Protein AF-A0AAE1T189-F1 (afdb_monomer)

pLDDT: mean 73.72, std 19.99, range [36.0, 96.38]

InterPro domains:
  IPR029033 Histidine phosphatase superfamily [SSF53254] (11-80)
  IPR052765 Phosphoglycerate Mutase-Related [PTHR46192] (3-114)

Secondary structure (DSSP, 8-state):
-------TTS---EEEEEEHHHHHHHHHHHHT--HHHHHHPPPPPTT-EEEEEE-TTS-EESSSS--HHHHHHTT--HHHHHHHHHTTTS-GGGS-S--TT-HHHHHHHHH--SS-----SSHHHHHHHHHHHHHH-----EEEEEEE-

Solvent-accessible surface area (backbone atoms only — not comparable to full-atom values): 8847 Å² total; per-residue (Å²): 132,89,76,81,87,72,60,94,85,58,89,75,71,45,75,50,75,43,36,13,62,58,48,50,53,50,49,30,63,72,74,65,54,52,72,70,58,49,70,52,41,55,61,43,49,72,80,33,70,48,60,32,35,46,24,93,14,73,27,66,16,53,44,83,88,43,53,71,68,59,43,44,71,41,30,48,50,74,67,56,52,52,50,29,60,44,28,29,72,39,50,61,90,72,65,66,90,83,56,90,75,46,71,56,66,74,47,45,79,68,67,64,80,73,84,80,90,89,78,93,64,62,62,62,51,50,54,47,46,52,49,46,54,57,71,73,50,79,53,88,27,42,18,37,40,36,40,41,114

Mean predicted aligned error: 12.64 Å

Radius of gyration: 17.68 Å; Cα contacts (8 Å, |Δi|>4): 176; chains: 1; bounding box: 38×47×46 Å

Sequence (149 aa):
MNRHHHDPNDELNLVIVSHGLASRVYLMKWFKWTVEQFEYLNNLGNCEFQDMELGDGGEYSLAVHHTDEDMLEWGMSPEMIADQKWRPIAHMGALNDNCPWYLDAFFDHLADSNDKDGERSKDFDKEIHLVKILTGFISLSVGAIKVTH

Structure (mmCIF, N/CA/C/O backbone):
data_AF-A0AAE1T189-F1
#
_entry.id   AF-A0AAE1T189-F1
#
loop_
_atom_site.group_PDB
_atom_site.id
_atom_site.type_symbol
_atom_site.label_atom_id
_atom_site.label_alt_id
_atom_site.label_comp_id
_atom_site.label_asym_id
_atom_site.label_entity_id
_atom_site.label_seq_id
_atom_site.pdbx_PDB_ins_code
_atom_site.Cartn_x
_atom_site.Cartn_y
_atom_site.Cartn_z
_atom_site.occupancy
_atom_site.B_iso_or_equiv
_atom_site.auth_seq_id
_atom_site.auth_comp_id
_atom_site.auth_asym_id
_atom_site.auth_atom_id
_atom_site.pdbx_PDB_model_num
ATOM 1 N N . MET A 1 1 ? 22.972 17.993 -5.594 1.00 36.00 1 MET A N 1
ATOM 2 C CA . MET A 1 1 ? 21.848 17.048 -5.760 1.00 36.00 1 MET A CA 1
ATOM 3 C C . MET A 1 1 ? 21.705 16.773 -7.244 1.00 36.00 1 MET A C 1
ATOM 5 O O . MET A 1 1 ? 21.409 17.705 -7.980 1.00 36.00 1 MET A O 1
ATOM 9 N N . ASN A 1 2 ? 22.029 15.558 -7.692 1.00 42.28 2 ASN A N 1
ATOM 10 C CA . ASN A 1 2 ? 21.864 15.174 -9.093 1.00 42.28 2 ASN A CA 1
ATOM 11 C C . ASN A 1 2 ? 20.368 15.146 -9.402 1.00 42.28 2 ASN A C 1
ATOM 13 O O . ASN A 1 2 ? 19.635 14.326 -8.858 1.00 42.28 2 ASN A O 1
ATOM 17 N N . ARG A 1 3 ? 19.910 16.086 -10.226 1.00 56.38 3 ARG A N 1
ATOM 18 C CA . ARG A 1 3 ? 18.561 16.058 -10.778 1.00 56.38 3 ARG A CA 1
ATOM 19 C C . ARG A 1 3 ? 18.608 15.011 -11.885 1.00 56.38 3 ARG A C 1
ATOM 21 O O . ARG A 1 3 ? 19.300 15.222 -12.877 1.00 56.38 3 ARG A O 1
ATOM 28 N N . HIS A 1 4 ? 17.986 13.857 -11.672 1.00 59.38 4 HIS A N 1
ATOM 29 C CA . HIS A 1 4 ? 17.879 12.844 -12.715 1.00 59.38 4 HIS A CA 1
ATOM 30 C C . HIS A 1 4 ? 17.137 13.479 -13.898 1.00 59.38 4 HIS A C 1
ATOM 32 O O . HIS A 1 4 ? 15.973 13.853 -13.780 1.00 59.38 4 HIS A O 1
ATOM 38 N N . HIS A 1 5 ? 17.854 13.708 -14.999 1.00 55.62 5 HIS A N 1
ATOM 39 C CA . HIS A 1 5 ? 17.256 14.080 -16.274 1.00 55.62 5 HIS A CA 1
ATOM 40 C C . HIS A 1 5 ? 16.564 12.826 -16.797 1.00 55.62 5 HIS A C 1
ATOM 42 O O . HIS A 1 5 ? 17.228 11.930 -17.306 1.00 55.62 5 HIS A O 1
ATOM 48 N N . HIS A 1 6 ? 15.260 12.739 -16.569 1.00 59.50 6 HIS A N 1
ATOM 49 C CA . HIS A 1 6 ? 14.436 11.633 -17.024 1.00 59.50 6 HIS A CA 1
ATOM 50 C C . HIS A 1 6 ? 13.759 12.036 -18.334 1.00 59.50 6 HIS A C 1
ATOM 52 O O . HIS A 1 6 ? 13.166 13.117 -18.416 1.00 59.50 6 HIS A O 1
ATOM 58 N N . ASP A 1 7 ? 13.918 11.206 -19.362 1.00 64.19 7 ASP A N 1
ATOM 59 C CA . ASP A 1 7 ? 13.128 11.308 -20.584 1.00 64.19 7 ASP A CA 1
ATOM 60 C C . ASP A 1 7 ? 11.696 10.864 -20.238 1.00 64.19 7 ASP A C 1
ATOM 62 O O . ASP A 1 7 ? 11.542 9.813 -19.621 1.00 64.19 7 ASP A O 1
ATOM 66 N N . PRO A 1 8 ? 10.645 11.630 -20.575 1.00 62.75 8 PRO A N 1
ATOM 67 C CA . PRO A 1 8 ? 9.257 11.242 -20.306 1.00 62.75 8 PRO A CA 1
ATOM 68 C C . PRO A 1 8 ? 8.824 9.920 -20.963 1.00 62.75 8 PRO A C 1
ATOM 70 O O . PRO A 1 8 ? 7.707 9.474 -20.714 1.00 62.75 8 PRO A O 1
ATOM 73 N N . ASN A 1 9 ? 9.663 9.324 -21.814 1.00 64.25 9 ASN A N 1
ATOM 74 C CA . ASN A 1 9 ? 9.423 8.031 -22.443 1.00 64.25 9 ASN A CA 1
ATOM 75 C C . ASN A 1 9 ? 10.137 6.850 -21.751 1.00 64.25 9 ASN A C 1
ATOM 77 O O . ASN A 1 9 ? 9.969 5.715 -22.192 1.00 64.25 9 ASN A O 1
ATOM 81 N N . ASP A 1 10 ? 10.949 7.096 -20.717 1.00 69.00 10 ASP A N 1
ATOM 82 C CA . ASP A 1 10 ? 11.550 6.023 -19.919 1.00 69.00 10 ASP A CA 1
ATOM 83 C C . ASP A 1 10 ? 10.539 5.514 -18.880 1.00 69.00 10 ASP A C 1
ATOM 85 O O . ASP A 1 10 ? 9.923 6.282 -18.145 1.00 69.00 10 ASP A O 1
ATOM 89 N N . GLU A 1 11 ? 10.404 4.198 -18.775 1.00 71.69 11 GLU A N 1
ATOM 90 C CA . GLU A 1 11 ? 9.605 3.550 -17.737 1.00 71.69 11 GLU A CA 1
ATOM 91 C C . GLU A 1 11 ? 10.296 3.720 -16.367 1.00 71.69 11 GLU A C 1
ATOM 93 O O . GLU A 1 11 ? 11.397 3.206 -16.140 1.00 71.69 11 GLU A O 1
ATOM 98 N N . LEU A 1 12 ? 9.686 4.483 -15.451 1.00 80.06 12 LEU A N 1
ATOM 99 C CA . LEU A 1 12 ? 10.273 4.793 -14.144 1.00 80.06 12 LEU A CA 1
ATOM 100 C C . LEU A 1 12 ? 9.727 3.888 -13.042 1.00 80.06 12 LEU A C 1
ATOM 102 O O . LEU A 1 12 ? 8.703 4.172 -12.437 1.00 80.06 12 LEU A O 1
ATOM 106 N N . ASN A 1 13 ? 10.483 2.859 -12.686 1.00 86.00 13 ASN A N 1
ATOM 107 C CA . ASN A 1 13 ? 10.160 2.019 -11.537 1.00 86.00 13 ASN A CA 1
ATOM 108 C C . ASN A 1 13 ? 10.796 2.581 -10.248 1.00 86.00 13 ASN A C 1
ATOM 110 O O . ASN A 1 13 ? 12.002 2.852 -10.208 1.00 86.00 13 ASN A O 1
ATOM 114 N N . LEU A 1 14 ? 10.004 2.744 -9.181 1.00 89.94 14 LEU A N 1
ATOM 115 C CA . LEU A 1 14 ? 10.456 3.267 -7.882 1.00 89.94 14 LEU A CA 1
ATOM 116 C C . LEU A 1 14 ? 10.475 2.156 -6.826 1.00 89.94 14 LEU A C 1
ATOM 118 O O . LEU A 1 14 ? 9.532 1.385 -6.703 1.00 89.94 14 LEU A O 1
ATOM 122 N N . VAL A 1 15 ? 11.530 2.113 -6.009 1.00 92.50 15 VAL A N 1
ATOM 123 C CA . VAL A 1 15 ? 11.607 1.235 -4.832 1.00 92.50 15 VAL A CA 1
ATOM 124 C C . VAL A 1 15 ? 11.774 2.086 -3.579 1.00 92.50 15 VAL A C 1
ATOM 126 O O . VAL A 1 15 ? 12.748 2.829 -3.444 1.00 92.50 15 VAL A O 1
ATOM 129 N N . ILE A 1 16 ? 10.832 1.962 -2.649 1.00 90.69 16 ILE A N 1
ATOM 130 C CA . ILE A 1 16 ? 10.836 2.643 -1.355 1.00 90.69 16 ILE A CA 1
ATOM 131 C C . ILE A 1 16 ? 11.254 1.630 -0.294 1.00 90.69 16 ILE A C 1
ATOM 133 O O . ILE A 1 16 ? 10.465 0.772 0.081 1.00 90.69 16 ILE A O 1
ATOM 137 N N . VAL A 1 17 ? 12.488 1.727 0.203 1.00 92.44 17 VAL A N 1
ATOM 138 C CA . VAL A 1 17 ? 12.979 0.880 1.303 1.00 92.44 17 VAL A CA 1
ATOM 139 C C . VAL A 1 17 ? 12.764 1.605 2.625 1.00 92.44 17 VAL A C 1
ATOM 141 O O . VAL A 1 17 ? 13.247 2.725 2.806 1.00 92.44 17 VAL A O 1
ATOM 144 N N . SER A 1 18 ? 12.032 0.986 3.550 1.00 89.38 18 SER A N 1
ATOM 145 C CA . SER A 1 18 ? 11.691 1.610 4.830 1.00 89.38 18 SER A CA 1
ATOM 146 C C . SER A 1 18 ? 11.409 0.583 5.930 1.00 89.38 18 SER A C 1
ATOM 148 O O . SER A 1 18 ? 11.565 -0.624 5.755 1.00 89.38 18 SER A O 1
ATOM 150 N N . HIS A 1 19 ? 10.991 1.076 7.092 1.00 89.31 19 HIS A N 1
ATOM 151 C CA . HIS A 1 19 ? 10.536 0.251 8.205 1.00 89.31 19 HIS A CA 1
ATOM 152 C C . HIS A 1 19 ? 9.103 -0.245 7.973 1.00 89.31 19 HIS A C 1
ATOM 154 O O . HIS A 1 19 ? 8.306 0.438 7.322 1.00 89.31 19 HIS A O 1
ATOM 160 N N . GLY A 1 20 ? 8.742 -1.392 8.556 1.00 86.75 20 GLY A N 1
ATOM 161 C CA . GLY A 1 20 ? 7.405 -1.981 8.387 1.00 86.75 20 GLY A CA 1
ATOM 162 C C . GLY A 1 20 ? 6.262 -1.023 8.747 1.00 86.75 20 GLY A C 1
ATOM 163 O O . GLY A 1 20 ? 5.301 -0.890 7.993 1.00 86.75 20 GLY A O 1
ATOM 164 N N . LEU A 1 21 ? 6.405 -0.273 9.845 1.00 87.94 21 LEU A N 1
ATOM 165 C CA . LEU A 1 21 ? 5.390 0.693 10.273 1.00 87.94 21 LEU A CA 1
ATOM 166 C C . LEU A 1 21 ? 5.277 1.890 9.317 1.00 87.94 21 LEU A C 1
ATOM 168 O O . LEU A 1 21 ? 4.175 2.289 8.955 1.00 87.94 21 LEU A O 1
ATOM 172 N N . ALA A 1 22 ? 6.411 2.432 8.866 1.00 88.12 22 ALA A N 1
ATOM 173 C CA . ALA A 1 22 ? 6.434 3.537 7.909 1.00 88.12 22 ALA A CA 1
ATOM 174 C C . ALA A 1 22 ? 5.827 3.126 6.557 1.00 88.12 22 ALA A C 1
ATOM 176 O O . ALA A 1 22 ? 5.081 3.895 5.957 1.00 88.12 22 ALA A O 1
ATOM 177 N N . SER A 1 23 ? 6.085 1.891 6.124 1.00 91.12 23 SER A N 1
ATOM 178 C CA . SER A 1 23 ? 5.525 1.320 4.895 1.00 91.12 23 SER A CA 1
ATOM 179 C C . SER A 1 23 ? 4.002 1.188 4.983 1.00 91.12 23 SER A C 1
ATOM 181 O O . SER A 1 23 ? 3.292 1.620 4.080 1.00 91.12 23 SER A O 1
ATOM 183 N N . ARG A 1 24 ? 3.467 0.705 6.113 1.00 91.00 24 ARG A N 1
ATOM 184 C CA . ARG A 1 24 ? 2.011 0.663 6.340 1.00 91.00 24 ARG A CA 1
ATOM 185 C C . ARG A 1 24 ? 1.372 2.048 6.345 1.00 91.00 24 ARG A C 1
ATOM 187 O O . ARG A 1 24 ? 0.297 2.215 5.780 1.00 91.00 24 ARG A O 1
ATOM 194 N N . VAL A 1 25 ? 2.015 3.042 6.965 1.00 88.62 25 VAL A N 1
ATOM 195 C CA . VAL A 1 25 ? 1.513 4.430 6.970 1.00 88.62 25 VAL A CA 1
ATOM 196 C C . VAL A 1 25 ? 1.500 5.001 5.553 1.00 88.62 25 VAL A C 1
ATOM 198 O O . VAL A 1 25 ? 0.540 5.668 5.170 1.00 88.62 25 VAL A O 1
ATOM 201 N N . TYR A 1 26 ? 2.527 4.703 4.754 1.00 91.88 26 TYR A N 1
ATOM 202 C CA . TYR A 1 26 ? 2.559 5.079 3.344 1.00 91.88 26 TYR A CA 1
ATOM 203 C C . TYR A 1 26 ? 1.386 4.463 2.567 1.00 91.88 26 TYR A C 1
ATOM 205 O O . TYR A 1 26 ? 0.660 5.194 1.896 1.00 91.88 26 TYR A O 1
ATOM 213 N N . LEU A 1 27 ? 1.140 3.158 2.714 1.00 92.44 27 LEU A N 1
ATOM 214 C CA . LEU A 1 27 ? 0.041 2.461 2.029 1.00 92.44 27 LEU A CA 1
ATOM 215 C C . LEU A 1 27 ? -1.333 2.960 2.481 1.00 92.44 27 LEU A C 1
ATOM 217 O O . LEU A 1 27 ? -2.191 3.233 1.645 1.00 92.44 27 LEU A O 1
ATOM 221 N N . MET A 1 28 ? -1.519 3.166 3.789 1.00 89.94 28 MET A N 1
ATOM 222 C CA . MET A 1 28 ? -2.729 3.780 4.339 1.00 89.94 28 MET A CA 1
ATOM 223 C C . MET A 1 28 ? -2.985 5.138 3.691 1.00 89.94 28 MET A C 1
ATOM 225 O O . MET A 1 28 ? -4.109 5.428 3.282 1.00 89.94 28 MET A O 1
ATOM 229 N N . LYS A 1 29 ? -1.941 5.965 3.567 1.00 85.06 29 LYS A N 1
ATOM 230 C CA . LYS A 1 29 ? -2.059 7.289 2.960 1.00 85.06 29 LYS A CA 1
ATOM 231 C C . LYS A 1 29 ? -2.373 7.215 1.469 1.00 85.06 29 LYS A C 1
ATOM 233 O O . LYS A 1 29 ? -3.191 8.000 0.995 1.00 85.06 29 LYS A O 1
ATOM 238 N N . TRP A 1 30 ? -1.736 6.294 0.755 1.00 89.62 30 TRP A N 1
ATOM 239 C CA . TRP A 1 30 ? -1.908 6.122 -0.682 1.00 89.62 30 TRP A CA 1
ATOM 240 C C . TRP A 1 30 ? -3.316 5.638 -1.033 1.00 89.62 30 TRP A C 1
ATOM 242 O O . TRP A 1 30 ? -4.025 6.265 -1.820 1.00 89.62 30 TRP A O 1
ATOM 252 N N . PHE A 1 31 ? -3.757 4.554 -0.396 1.00 90.00 31 PHE A N 1
ATOM 253 C CA . PHE A 1 31 ? -5.052 3.934 -0.672 1.00 90.00 31 PHE A CA 1
ATOM 254 C C . PHE A 1 31 ? -6.210 4.542 0.120 1.00 90.00 31 PHE A C 1
ATOM 256 O O . PHE A 1 31 ? -7.360 4.169 -0.105 1.00 90.00 31 PHE A O 1
ATOM 263 N N . LYS A 1 32 ? -5.927 5.531 0.978 1.00 86.12 32 LYS A N 1
ATOM 264 C CA . LYS A 1 32 ? -6.908 6.238 1.815 1.00 86.12 32 LYS A CA 1
ATOM 265 C C . LYS A 1 32 ? -7.663 5.291 2.759 1.00 86.12 32 LYS A C 1
ATOM 267 O O . LYS A 1 32 ? -8.869 5.427 2.947 1.00 86.12 32 LYS A O 1
ATOM 272 N N . TRP A 1 33 ? -6.949 4.332 3.344 1.00 86.25 33 TRP A N 1
ATOM 273 C CA . TRP A 1 33 ? -7.517 3.376 4.296 1.00 86.25 33 TRP A CA 1
ATOM 274 C C . TRP A 1 33 ? -7.828 4.023 5.651 1.00 86.25 33 TRP A C 1
ATOM 276 O O . TRP A 1 33 ? -7.183 4.994 6.057 1.00 86.25 33 TRP A O 1
ATOM 286 N N . THR A 1 34 ? -8.824 3.482 6.356 1.00 84.88 34 THR A N 1
ATOM 287 C CA . THR A 1 34 ? -9.219 3.975 7.685 1.00 84.88 34 THR A CA 1
ATOM 288 C C . THR A 1 34 ? -8.212 3.572 8.765 1.00 84.88 34 THR A C 1
ATOM 290 O O . THR A 1 34 ? -7.345 2.725 8.544 1.00 84.88 34 THR A O 1
ATOM 293 N N . VAL A 1 35 ? -8.319 4.174 9.955 1.00 84.56 35 VAL A N 1
ATOM 294 C CA . VAL A 1 35 ? -7.462 3.811 11.099 1.00 84.56 35 VAL A CA 1
ATOM 295 C C . VAL A 1 35 ? -7.704 2.359 11.505 1.00 84.56 35 VAL A C 1
ATOM 297 O O . VAL A 1 35 ? -6.753 1.627 11.739 1.00 84.56 35 VAL A O 1
ATOM 300 N N . GLU A 1 36 ? -8.960 1.918 11.508 1.00 85.38 36 GLU A N 1
ATOM 301 C CA . GLU A 1 36 ? -9.337 0.547 11.846 1.00 85.38 36 GLU A CA 1
ATOM 302 C C . GLU A 1 36 ? -8.749 -0.434 10.830 1.00 85.38 36 GLU A C 1
ATOM 304 O O . GLU A 1 36 ? -8.115 -1.409 11.214 1.00 85.38 36 GLU A O 1
ATOM 309 N N . GLN A 1 37 ? -8.889 -0.146 9.530 1.00 86.81 37 GLN A N 1
ATOM 310 C CA . GLN A 1 37 ? -8.257 -0.933 8.466 1.00 86.81 37 GLN A CA 1
ATOM 311 C C . GLN A 1 37 ? -6.733 -0.981 8.638 1.00 86.81 37 GLN A C 1
ATOM 313 O O . GLN A 1 37 ? -6.129 -2.044 8.512 1.00 86.81 37 GLN A O 1
ATOM 318 N N . PHE A 1 38 ? -6.113 0.153 8.977 1.00 87.19 38 PHE A N 1
ATOM 319 C CA . PHE A 1 38 ? -4.682 0.226 9.236 1.00 87.19 38 PHE A CA 1
ATOM 320 C C . PHE A 1 38 ? -4.263 -0.640 10.421 1.00 87.19 38 PHE A C 1
ATOM 322 O O . PHE A 1 38 ? -3.265 -1.339 10.295 1.00 87.19 38 PHE A O 1
ATOM 329 N N . GLU A 1 39 ? -4.979 -0.622 11.544 1.00 87.00 39 GLU A N 1
ATOM 330 C CA . GLU A 1 39 ? -4.617 -1.367 12.758 1.00 87.00 39 GLU A CA 1
ATOM 331 C C . GLU A 1 39 ? -4.513 -2.879 12.523 1.00 87.00 39 GLU A C 1
ATOM 333 O O . GLU A 1 39 ? -3.627 -3.514 13.100 1.00 87.00 39 GLU A O 1
ATOM 338 N N . TYR A 1 40 ? -5.347 -3.432 11.635 1.00 89.62 40 TYR A N 1
ATOM 339 C CA . TYR A 1 40 ? -5.332 -4.854 11.275 1.00 89.62 40 TYR A CA 1
ATOM 340 C C . TYR A 1 40 ? -4.235 -5.250 10.280 1.00 89.62 40 TYR A C 1
ATOM 342 O O . TYR A 1 40 ? -3.943 -6.439 10.165 1.00 89.62 40 TYR A O 1
ATOM 350 N N . LEU A 1 41 ? -3.604 -4.292 9.590 1.00 90.25 41 LEU A N 1
ATOM 351 C CA . LEU A 1 41 ? -2.515 -4.599 8.663 1.00 90.25 41 LEU 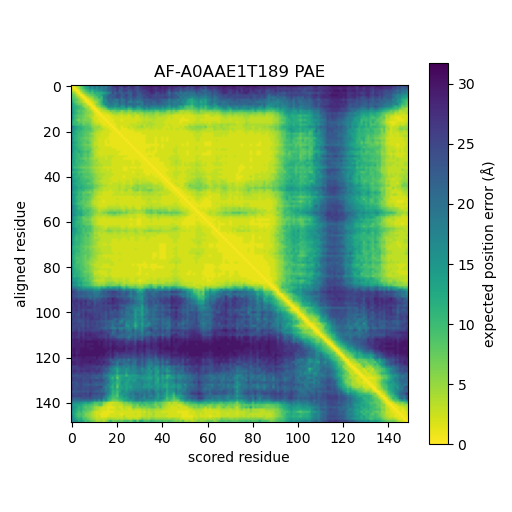A CA 1
ATOM 352 C C . LEU A 1 41 ? -1.305 -5.182 9.393 1.00 90.25 41 LEU A C 1
ATOM 354 O O . LEU A 1 41 ? -0.862 -4.679 10.428 1.00 90.25 41 LEU A O 1
ATOM 358 N N . ASN A 1 42 ? -0.697 -6.194 8.793 1.00 90.56 42 ASN A N 1
ATOM 359 C CA . ASN A 1 42 ? 0.558 -6.753 9.261 1.00 90.56 42 ASN A CA 1
ATOM 360 C C . ASN A 1 42 ? 1.737 -5.892 8.795 1.00 90.56 42 ASN A C 1
ATOM 362 O O . ASN A 1 42 ? 1.709 -5.252 7.742 1.00 90.56 42 ASN A O 1
ATOM 366 N N . ASN A 1 43 ? 2.798 -5.842 9.603 1.00 87.38 43 ASN A N 1
ATOM 367 C CA . ASN A 1 43 ? 4.055 -5.257 9.142 1.00 87.38 43 ASN A CA 1
ATOM 368 C C . ASN A 1 43 ? 4.648 -6.156 8.059 1.00 87.38 43 ASN A C 1
ATOM 370 O O . ASN A 1 43 ? 4.655 -7.372 8.225 1.00 87.38 43 ASN A O 1
ATOM 374 N N . LEU A 1 44 ? 5.239 -5.543 7.033 1.00 85.44 44 LEU A N 1
ATOM 375 C CA . LEU A 1 44 ? 6.129 -6.259 6.124 1.00 85.44 44 LEU A CA 1
ATOM 376 C C . LEU A 1 44 ? 7.227 -6.959 6.931 1.00 85.44 44 LEU A C 1
ATOM 378 O O . LEU A 1 44 ? 7.841 -6.343 7.823 1.00 85.44 44 LEU A O 1
ATOM 382 N N . GLY A 1 45 ? 7.461 -8.229 6.620 1.00 84.62 45 GLY A N 1
ATOM 383 C CA . GLY A 1 45 ? 8.587 -8.999 7.117 1.00 84.62 45 GLY A CA 1
ATOM 384 C C . GLY A 1 45 ? 9.923 -8.445 6.621 1.00 84.62 45 GLY A C 1
ATOM 385 O O . G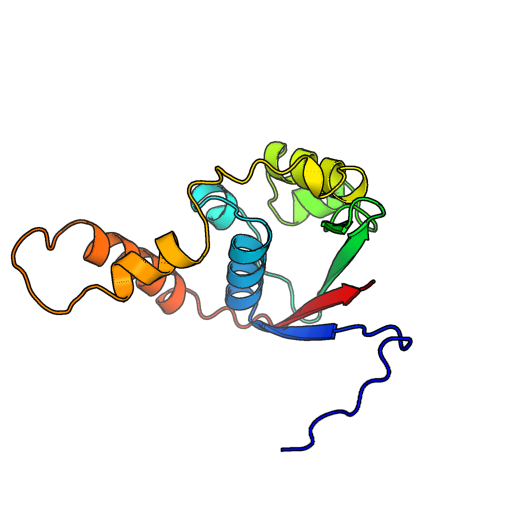LY A 1 45 ? 10.004 -7.557 5.770 1.00 84.62 45 GLY A O 1
ATOM 386 N N . ASN A 1 46 ? 11.013 -8.956 7.192 1.00 85.12 46 ASN A N 1
ATOM 387 C CA . ASN A 1 46 ? 12.348 -8.564 6.751 1.00 85.12 46 ASN A CA 1
ATOM 388 C C . ASN A 1 46 ? 12.589 -9.003 5.311 1.00 85.12 46 ASN A C 1
ATOM 390 O O . ASN A 1 46 ? 12.439 -10.181 4.997 1.00 85.12 46 ASN A O 1
ATOM 394 N N . CYS A 1 47 ? 13.035 -8.060 4.484 1.00 84.19 47 CYS A N 1
ATOM 395 C CA . CYS A 1 47 ? 13.278 -8.257 3.056 1.00 84.19 47 CYS A CA 1
ATOM 396 C C . CYS A 1 47 ? 12.022 -8.614 2.240 1.00 84.19 47 CYS A C 1
ATOM 398 O O . CYS A 1 47 ? 12.158 -9.010 1.084 1.00 84.19 47 CYS A O 1
ATOM 400 N N . GLU A 1 48 ? 10.824 -8.454 2.806 1.00 89.62 48 GLU A N 1
ATOM 401 C CA . GLU A 1 48 ? 9.575 -8.561 2.054 1.00 89.62 48 GLU A CA 1
ATOM 402 C C . GLU A 1 48 ? 9.275 -7.263 1.312 1.00 89.62 48 GLU A C 1
ATOM 404 O O . GLU A 1 48 ? 9.721 -6.175 1.702 1.00 89.62 48 GLU A O 1
ATOM 409 N N . PHE A 1 49 ? 8.500 -7.384 0.238 1.00 91.38 49 PHE A N 1
ATOM 410 C CA . PHE A 1 49 ? 8.036 -6.240 -0.520 1.00 91.38 49 PHE A CA 1
ATOM 411 C C . PHE A 1 49 ? 6.602 -6.415 -1.006 1.00 91.38 49 PHE A C 1
ATOM 413 O O . PHE A 1 49 ? 6.115 -7.534 -1.134 1.00 91.38 49 PHE A O 1
ATOM 420 N N . GLN A 1 50 ? 5.946 -5.288 -1.265 1.00 93.25 50 GLN A N 1
ATOM 421 C CA . GLN A 1 50 ? 4.636 -5.226 -1.907 1.00 93.25 50 GLN A CA 1
ATOM 422 C C . GLN A 1 50 ? 4.749 -4.444 -3.214 1.00 93.25 50 GLN A C 1
ATOM 424 O O . GLN A 1 50 ? 5.298 -3.336 -3.229 1.00 93.25 50 GLN A O 1
ATOM 429 N N . ASP A 1 51 ? 4.228 -5.035 -4.288 1.00 93.94 51 ASP A N 1
ATOM 430 C CA . ASP A 1 51 ? 4.172 -4.422 -5.616 1.00 93.94 51 ASP A CA 1
ATOM 431 C C . ASP A 1 51 ? 2.873 -3.623 -5.783 1.00 93.94 51 ASP A C 1
ATOM 433 O O . ASP A 1 51 ? 1.770 -4.153 -5.639 1.00 93.94 51 ASP A O 1
ATOM 437 N N . MET A 1 52 ? 3.023 -2.338 -6.089 1.00 94.81 52 MET A N 1
ATOM 438 C CA . MET A 1 52 ? 1.962 -1.435 -6.512 1.00 94.81 52 MET A CA 1
ATOM 439 C C . MET A 1 52 ? 2.104 -1.193 -8.006 1.00 94.81 52 MET A C 1
ATOM 441 O O . MET A 1 52 ? 3.081 -0.580 -8.434 1.00 94.81 52 MET A O 1
ATOM 445 N N . GLU A 1 53 ? 1.110 -1.604 -8.779 1.00 93.19 53 GLU A N 1
ATOM 446 C CA . GLU A 1 53 ? 1.146 -1.505 -10.236 1.00 93.19 53 GLU A CA 1
ATOM 447 C C . GLU A 1 53 ? 0.035 -0.604 -10.752 1.00 93.19 53 GLU A C 1
ATOM 449 O O . GLU A 1 53 ? -1.094 -0.636 -10.247 1.00 93.19 53 GLU A O 1
ATOM 454 N N . LEU A 1 54 ? 0.372 0.216 -11.742 1.00 90.12 54 LEU A N 1
ATOM 455 C CA . LEU A 1 54 ? -0.568 1.072 -12.440 1.00 90.12 54 LEU A CA 1
ATOM 456 C C . LEU A 1 54 ? -1.473 0.224 -13.343 1.00 90.12 54 LEU A C 1
ATOM 458 O O . LEU A 1 54 ? -1.016 -0.381 -14.304 1.00 90.12 54 LEU A O 1
ATOM 462 N N . GLY A 1 55 ? -2.773 0.184 -13.056 1.00 87.44 55 GLY A N 1
ATOM 463 C CA . GLY A 1 55 ? -3.719 -0.472 -13.958 1.00 87.44 55 GLY A CA 1
ATOM 464 C C . GLY A 1 55 ? -4.124 0.406 -15.144 1.00 87.44 55 GLY A C 1
ATOM 465 O O . GLY A 1 55 ? -3.930 1.623 -15.135 1.00 87.44 55 GLY A O 1
ATOM 466 N N . ASP A 1 56 ? -4.796 -0.200 -16.125 1.00 85.94 56 ASP A N 1
ATOM 467 C CA . ASP A 1 56 ? -5.326 0.466 -17.331 1.00 85.94 56 ASP A CA 1
ATOM 468 C C . ASP A 1 56 ? -6.233 1.674 -17.019 1.00 85.94 56 ASP A C 1
ATOM 470 O O . ASP A 1 56 ? -6.381 2.602 -17.820 1.00 85.94 56 ASP A O 1
ATOM 474 N N . GLY A 1 57 ? -6.861 1.663 -15.842 1.00 79.25 57 GLY A N 1
ATOM 475 C CA . GLY A 1 57 ? -7.689 2.739 -15.311 1.00 79.25 57 GLY A CA 1
ATOM 476 C C . GLY A 1 57 ? -6.929 4.005 -14.890 1.00 79.25 57 GLY A C 1
ATOM 477 O O . GLY A 1 57 ? -7.550 5.056 -14.703 1.00 79.25 57 GLY A O 1
ATOM 478 N N . GLY A 1 58 ? -5.600 3.928 -14.785 1.00 84.75 58 GLY A N 1
ATOM 479 C CA . GLY A 1 58 ? -4.724 5.000 -14.309 1.00 84.75 58 GLY A CA 1
ATOM 480 C C . GLY A 1 58 ? -4.551 5.038 -12.788 1.00 84.75 58 GLY A C 1
ATOM 481 O O . GLY A 1 58 ? -3.928 5.959 -12.273 1.00 84.75 58 GLY A O 1
ATOM 482 N N . GLU A 1 59 ? -5.073 4.051 -12.062 1.00 87.44 59 GLU A N 1
ATOM 483 C CA . GLU A 1 59 ? -4.932 3.932 -10.610 1.00 87.44 59 GLU A CA 1
ATOM 484 C C . GLU A 1 59 ? -3.981 2.790 -10.248 1.00 87.44 59 GLU A C 1
ATOM 486 O O . GLU A 1 59 ? -4.020 1.712 -10.845 1.00 87.44 59 GLU A O 1
ATOM 491 N N . TYR A 1 60 ? -3.148 3.019 -9.232 1.00 92.38 60 TYR A N 1
ATOM 492 C CA . TYR A 1 60 ? -2.275 1.980 -8.694 1.00 92.38 60 TYR A CA 1
ATOM 493 C C . TYR A 1 60 ? -3.063 0.984 -7.849 1.00 92.38 60 TYR A C 1
ATOM 495 O O . TYR A 1 60 ? -3.996 1.364 -7.135 1.00 92.38 60 TYR A O 1
ATOM 503 N N . SER A 1 61 ? -2.647 -0.277 -7.874 1.00 94.06 61 SER A N 1
ATOM 504 C CA . SER A 1 61 ? -3.267 -1.350 -7.106 1.00 94.06 61 SER A CA 1
ATOM 505 C C . SER A 1 61 ? -2.253 -2.388 -6.641 1.00 94.06 61 SER A C 1
ATOM 507 O O . SER A 1 61 ? -1.277 -2.676 -7.330 1.00 94.06 61 SER A O 1
ATOM 509 N N . LEU A 1 62 ? -2.529 -2.985 -5.482 1.00 95.06 62 LEU A N 1
ATOM 510 C CA . LEU A 1 62 ? -1.844 -4.179 -4.990 1.00 95.06 62 LEU A CA 1
ATOM 511 C C . LEU A 1 62 ? -2.400 -5.474 -5.604 1.00 95.06 62 LEU A C 1
ATOM 513 O O . LEU A 1 62 ? -1.753 -6.505 -5.518 1.00 95.06 62 LEU A O 1
ATOM 517 N N . ALA A 1 63 ? -3.582 -5.476 -6.219 1.00 93.44 63 ALA A N 1
ATOM 518 C CA . ALA A 1 63 ? -4.237 -6.710 -6.667 1.00 93.44 63 ALA A CA 1
ATOM 519 C C . ALA A 1 63 ? -3.773 -7.211 -8.049 1.00 93.44 63 ALA A C 1
ATOM 521 O O . ALA A 1 63 ? -4.242 -8.254 -8.497 1.00 93.44 63 ALA A O 1
ATOM 522 N N . VAL A 1 64 ? -2.892 -6.487 -8.753 1.00 90.06 64 VAL A N 1
ATOM 523 C CA . VAL A 1 64 ? -2.491 -6.865 -10.125 1.00 90.06 64 VAL A CA 1
ATOM 524 C C . VAL A 1 64 ? -1.609 -8.118 -10.142 1.00 90.06 64 VAL A C 1
ATOM 526 O O . VAL A 1 64 ? -1.741 -8.968 -11.023 1.00 90.06 64 VAL A O 1
ATOM 529 N N . HIS A 1 65 ? -0.746 -8.270 -9.138 1.00 90.12 65 HIS A N 1
ATOM 530 C CA . HIS A 1 65 ? 0.193 -9.389 -9.017 1.00 90.12 65 HIS A CA 1
ATOM 531 C C . HIS A 1 65 ? -0.025 -10.260 -7.771 1.00 90.12 65 HIS A C 1
ATOM 533 O O . HIS A 1 65 ? 0.738 -11.199 -7.552 1.00 90.12 65 HIS A O 1
ATOM 539 N N . HIS A 1 66 ? -1.062 -9.989 -6.974 1.00 92.75 66 HIS A N 1
ATOM 540 C CA . HIS A 1 66 ? -1.298 -10.680 -5.705 1.00 92.75 66 HIS A CA 1
ATOM 541 C C . HIS A 1 66 ? -2.701 -11.275 -5.632 1.00 92.75 66 HIS A C 1
ATOM 543 O O . HIS A 1 66 ? -3.667 -10.712 -6.153 1.00 92.75 66 HIS A O 1
ATOM 549 N N . THR A 1 67 ? -2.802 -12.429 -4.978 1.00 94.62 67 THR A N 1
ATOM 550 C CA . THR A 1 67 ? -4.072 -13.126 -4.758 1.00 94.62 67 THR A CA 1
ATOM 551 C C . THR A 1 67 ? -4.827 -12.551 -3.556 1.00 94.62 67 THR A C 1
ATOM 553 O O . THR A 1 67 ? -4.287 -11.778 -2.760 1.00 94.62 67 THR A O 1
ATOM 556 N N . ASP A 1 68 ? -6.098 -12.926 -3.403 1.00 95.00 68 ASP A N 1
ATOM 557 C CA . ASP A 1 68 ? -6.896 -12.538 -2.232 1.00 95.00 68 ASP A CA 1
ATOM 558 C C . ASP A 1 68 ? -6.302 -13.131 -0.967 1.00 95.00 68 ASP A C 1
ATOM 560 O O . ASP A 1 68 ? -6.290 -12.477 0.071 1.00 95.00 68 ASP A O 1
ATOM 564 N N . GLU A 1 69 ? -5.800 -14.359 -1.066 1.00 96.38 69 GLU A N 1
ATOM 565 C CA . GLU A 1 69 ? -5.146 -15.067 0.020 1.00 96.38 69 GLU A CA 1
ATOM 566 C C . GLU A 1 69 ? -3.904 -14.311 0.511 1.00 96.38 69 GLU A C 1
ATOM 568 O O . GLU A 1 69 ? -3.775 -14.111 1.719 1.00 96.38 69 GLU A O 1
ATOM 573 N N . ASP A 1 70 ? -3.062 -13.810 -0.401 1.00 94.25 70 ASP A N 1
ATOM 574 C CA . ASP A 1 70 ? -1.882 -13.004 -0.047 1.00 94.25 70 ASP A CA 1
ATOM 575 C C . ASP A 1 70 ? -2.297 -11.713 0.681 1.00 94.25 70 ASP A C 1
ATOM 577 O O . ASP A 1 70 ? -1.772 -11.371 1.742 1.00 94.25 70 ASP A O 1
ATOM 581 N N . MET A 1 71 ? -3.298 -11.006 0.147 1.00 95.31 71 MET A N 1
ATOM 582 C CA . MET A 1 71 ? -3.793 -9.762 0.744 1.00 95.31 71 MET A CA 1
ATOM 583 C C . MET A 1 71 ? -4.450 -9.988 2.115 1.00 95.31 71 MET A C 1
ATOM 585 O O . MET A 1 71 ? -4.281 -9.176 3.030 1.00 95.31 71 MET A O 1
ATOM 589 N N . LEU A 1 72 ? -5.169 -11.100 2.289 1.00 95.88 72 LEU A N 1
ATOM 590 C CA . LEU A 1 72 ? -5.716 -11.514 3.583 1.00 95.88 72 LEU A CA 1
ATOM 591 C C . LEU A 1 72 ? -4.599 -11.821 4.586 1.00 95.88 72 LEU A C 1
ATOM 593 O O . LEU A 1 72 ? -4.710 -11.435 5.752 1.00 95.88 72 LEU A O 1
ATOM 597 N N . GLU A 1 73 ? -3.516 -12.472 4.152 1.00 94.12 73 GLU A N 1
ATOM 598 C CA . GLU A 1 73 ? -2.344 -12.744 4.993 1.00 94.12 73 GLU A CA 1
ATOM 599 C C . GLU A 1 73 ? -1.665 -11.447 5.460 1.00 94.12 73 GLU A C 1
ATOM 601 O O . GLU A 1 73 ? -1.196 -11.360 6.597 1.00 94.12 73 GLU A O 1
ATOM 606 N N . TRP A 1 74 ? -1.704 -10.385 4.655 1.00 94.38 74 TRP A N 1
ATOM 607 C CA . TRP A 1 74 ? -1.241 -9.052 5.062 1.00 94.38 74 TRP A CA 1
ATOM 608 C C . TRP A 1 74 ? -2.192 -8.318 6.014 1.00 94.38 74 TRP A C 1
ATOM 610 O O . TRP A 1 74 ? -1.892 -7.198 6.432 1.00 94.38 74 TRP A O 1
ATOM 620 N N . GLY A 1 75 ? -3.320 -8.926 6.380 1.00 94.75 75 GLY A N 1
ATOM 621 C CA . GLY A 1 75 ? -4.312 -8.340 7.279 1.00 94.75 75 GLY A CA 1
ATOM 622 C C . GLY A 1 75 ? -5.284 -7.384 6.588 1.00 94.75 75 GLY A C 1
ATOM 623 O O . GLY A 1 75 ? -5.941 -6.590 7.262 1.00 94.75 75 GLY A O 1
ATOM 624 N N . MET A 1 76 ? -5.391 -7.430 5.255 1.00 95.75 76 MET A N 1
ATOM 625 C CA . MET A 1 76 ? -6.370 -6.617 4.536 1.00 95.75 76 MET A CA 1
ATOM 626 C C . MET A 1 76 ? -7.787 -7.148 4.754 1.00 95.75 76 MET A C 1
ATOM 628 O O . MET A 1 76 ? -8.047 -8.350 4.703 1.00 95.75 76 MET A O 1
ATOM 632 N N . SER A 1 77 ? -8.734 -6.237 4.968 1.00 94.88 77 SER A N 1
ATOM 633 C CA . SER A 1 77 ? -10.146 -6.598 5.071 1.00 94.88 77 SER A CA 1
ATOM 634 C C . SER A 1 77 ? -10.736 -6.945 3.692 1.00 94.88 77 SER A C 1
ATOM 636 O O . SER A 1 77 ? -10.227 -6.485 2.665 1.00 94.88 77 SER A O 1
ATOM 638 N N . PRO A 1 78 ? -11.863 -7.682 3.632 1.00 94.50 78 PRO A N 1
ATOM 639 C CA . PRO A 1 78 ? -12.550 -7.958 2.367 1.00 94.50 78 PRO A CA 1
ATOM 640 C C . PRO A 1 78 ? -12.937 -6.694 1.584 1.00 94.50 78 PRO A C 1
ATOM 642 O O . PRO A 1 78 ? -12.954 -6.706 0.357 1.00 94.50 78 PRO A O 1
ATOM 645 N N . GLU A 1 79 ? -13.224 -5.595 2.286 1.00 92.19 79 GLU A N 1
ATOM 646 C CA . GLU A 1 79 ? -13.519 -4.29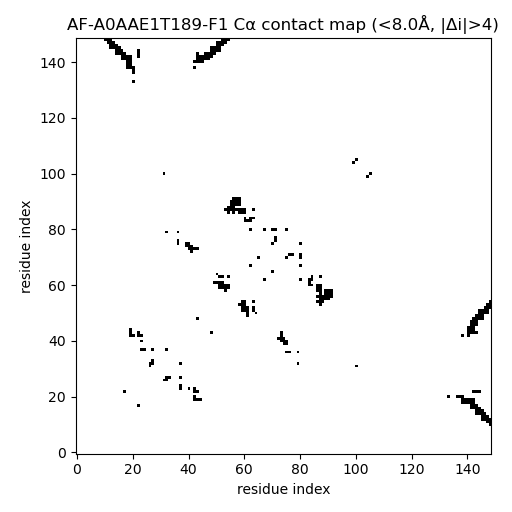5 1.676 1.00 92.19 79 GLU A CA 1
ATOM 647 C C . GLU A 1 79 ? -12.278 -3.695 1.000 1.00 92.19 79 GLU A C 1
ATOM 649 O O . GLU A 1 79 ? -12.361 -3.247 -0.142 1.00 92.19 79 GLU A O 1
ATOM 654 N N . MET A 1 80 ? -11.116 -3.746 1.661 1.00 93.69 80 MET A N 1
ATOM 655 C CA . MET A 1 80 ? -9.849 -3.273 1.090 1.00 93.69 80 MET A CA 1
ATOM 656 C C . MET A 1 80 ? -9.464 -4.088 -0.145 1.00 93.69 80 MET A C 1
ATOM 658 O O . MET A 1 80 ? -9.026 -3.525 -1.142 1.00 93.69 80 MET A O 1
ATOM 662 N N . ILE A 1 81 ? -9.656 -5.408 -0.098 1.00 95.69 81 ILE A N 1
ATOM 663 C CA . ILE A 1 81 ? -9.380 -6.308 -1.226 1.00 95.69 81 ILE A CA 1
ATOM 664 C C . ILE A 1 81 ? -10.299 -5.991 -2.408 1.00 95.69 81 ILE A C 1
ATOM 666 O O . ILE A 1 81 ? -9.836 -5.905 -3.546 1.00 95.69 81 ILE A O 1
ATOM 670 N N . ALA A 1 82 ? -11.591 -5.772 -2.153 1.00 92.31 82 ALA A N 1
ATOM 671 C CA . ALA A 1 82 ? -12.538 -5.381 -3.193 1.00 92.31 82 ALA A CA 1
ATOM 672 C C . ALA A 1 82 ? -12.151 -4.040 -3.843 1.00 92.31 82 ALA A C 1
ATOM 674 O O . ALA A 1 82 ? -12.191 -3.926 -5.069 1.00 92.31 82 ALA A O 1
ATOM 675 N N . ASP A 1 83 ? -11.722 -3.060 -3.041 1.00 91.62 83 ASP A N 1
ATOM 676 C CA . ASP A 1 83 ? -11.197 -1.778 -3.524 1.00 91.62 83 ASP A CA 1
ATOM 677 C C . ASP A 1 83 ? -9.941 -1.968 -4.390 1.00 91.62 83 ASP A C 1
ATOM 679 O O . ASP A 1 83 ? -9.889 -1.478 -5.519 1.00 91.62 83 ASP A O 1
ATOM 683 N N . GLN A 1 84 ? -8.961 -2.756 -3.930 1.00 94.25 84 GLN A N 1
ATOM 684 C CA . GLN A 1 84 ? -7.755 -3.038 -4.716 1.00 94.25 84 GLN A CA 1
ATOM 685 C C . GLN A 1 84 ? -8.070 -3.734 -6.039 1.00 94.25 84 GLN A C 1
ATOM 687 O O . GLN A 1 84 ? -7.471 -3.398 -7.054 1.00 94.25 84 GLN A O 1
ATOM 692 N N . LYS A 1 85 ? -9.038 -4.649 -6.083 1.00 92.69 85 LYS A N 1
ATOM 693 C CA . LYS A 1 85 ? -9.465 -5.290 -7.336 1.00 92.69 85 LYS A CA 1
ATOM 694 C C . LYS A 1 85 ? -10.177 -4.352 -8.298 1.00 92.69 85 LYS A C 1
ATOM 696 O O . LYS A 1 85 ? -10.133 -4.566 -9.507 1.00 92.69 85 LYS A O 1
ATOM 701 N N . TRP A 1 86 ? -10.870 -3.349 -7.773 1.00 89.19 86 TRP A N 1
ATOM 702 C CA . TRP A 1 86 ? -11.619 -2.402 -8.588 1.00 89.19 86 TRP A CA 1
ATOM 703 C C . TRP A 1 86 ? -10.703 -1.355 -9.237 1.00 89.19 86 TRP A C 1
ATOM 705 O O . TRP A 1 86 ? -10.908 -1.006 -10.400 1.00 89.19 86 TRP A O 1
ATOM 715 N N . ARG A 1 87 ? -9.655 -0.914 -8.527 1.00 88.25 87 ARG A N 1
ATOM 716 C CA . ARG A 1 87 ? -8.711 0.132 -8.968 1.00 88.25 87 ARG A CA 1
ATOM 717 C C . ARG A 1 87 ? -8.101 -0.069 -10.362 1.00 88.25 87 ARG A C 1
ATOM 719 O O . ARG A 1 87 ? -8.178 0.876 -11.139 1.00 88.25 87 ARG A O 1
ATOM 726 N N . PRO A 1 88 ? -7.563 -1.245 -10.7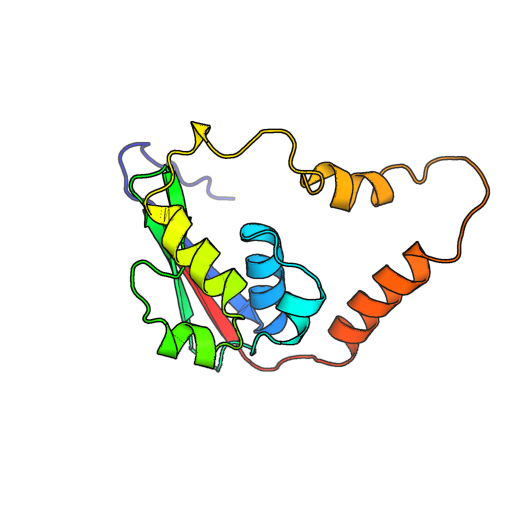45 1.00 87.81 88 PRO A N 1
ATOM 727 C CA . PRO A 1 88 ? -6.914 -1.401 -12.043 1.00 87.81 88 PRO A CA 1
ATOM 728 C C . PRO A 1 88 ? -7.847 -1.160 -13.230 1.00 87.81 88 PRO A C 1
ATOM 730 O O . PRO A 1 88 ? -7.403 -0.759 -14.300 1.00 87.81 88 PRO A O 1
ATOM 733 N N . ILE A 1 89 ? -9.140 -1.428 -13.038 1.00 82.75 89 ILE A N 1
ATOM 734 C CA . ILE A 1 89 ? -10.170 -1.404 -14.082 1.00 82.75 89 ILE A CA 1
ATOM 735 C C . ILE A 1 89 ? -10.932 -0.068 -14.056 1.00 82.75 89 ILE A C 1
ATOM 737 O O . ILE A 1 89 ? -11.574 0.324 -15.031 1.00 82.75 89 ILE A O 1
ATOM 741 N N . ALA A 1 90 ? -10.889 0.644 -12.932 1.00 75.56 90 ALA A N 1
ATOM 742 C CA . ALA A 1 90 ? -11.587 1.901 -12.750 1.00 75.56 90 ALA A CA 1
ATOM 743 C C . ALA A 1 90 ? -10.889 3.033 -13.506 1.00 75.56 90 ALA A C 1
ATOM 745 O O . ALA A 1 90 ? -9.784 3.431 -13.163 1.00 75.56 90 ALA A O 1
ATOM 746 N N . HIS A 1 91 ? -11.555 3.613 -14.504 1.00 65.62 91 HIS A N 1
ATOM 747 C CA . HIS A 1 91 ? -11.059 4.830 -15.139 1.00 65.62 91 HIS A CA 1
ATOM 748 C C . HIS A 1 91 ? -11.014 5.986 -14.129 1.00 65.62 91 HIS A C 1
ATOM 750 O O . HIS A 1 91 ? -12.042 6.308 -13.529 1.00 65.62 91 HIS A O 1
ATOM 756 N N . MET A 1 92 ? -9.857 6.650 -14.014 1.00 55.16 92 MET A N 1
ATOM 757 C CA . MET A 1 92 ? -9.592 7.809 -13.143 1.00 55.16 92 MET A CA 1
ATOM 758 C C . MET A 1 92 ? -10.735 8.845 -13.080 1.00 55.16 92 MET A C 1
ATOM 760 O O . MET A 1 92 ? -10.991 9.424 -12.031 1.00 55.16 92 MET A O 1
ATOM 764 N N . GLY A 1 93 ? -11.479 9.054 -14.174 1.00 51.69 93 GLY A N 1
ATOM 765 C CA . GLY A 1 93 ? -12.613 9.990 -14.227 1.00 51.69 93 GLY A CA 1
ATOM 766 C C . GLY A 1 93 ? -13.878 9.574 -13.453 1.00 51.69 93 GLY A C 1
ATOM 767 O O . GLY A 1 93 ? -14.826 10.353 -13.398 1.00 51.69 93 GLY A O 1
ATOM 768 N N . ALA A 1 94 ? -13.931 8.366 -12.882 1.00 51.50 94 ALA A N 1
ATOM 769 C CA . ALA A 1 94 ? -15.039 7.890 -12.043 1.00 51.50 94 ALA A CA 1
ATOM 770 C C . ALA A 1 94 ? -14.803 8.116 -10.537 1.00 51.50 94 ALA A C 1
ATOM 772 O O . ALA A 1 94 ? -15.721 7.924 -9.733 1.00 51.50 94 ALA A O 1
ATOM 773 N N . LEU A 1 95 ? -13.592 8.525 -10.142 1.00 51.97 95 LEU A N 1
ATOM 774 C CA . LEU A 1 95 ? -13.251 8.826 -8.757 1.00 51.97 95 LEU A CA 1
ATOM 775 C C . LEU A 1 95 ? -13.790 10.226 -8.432 1.00 51.97 95 LEU A C 1
ATOM 777 O O . LEU A 1 95 ? -13.177 11.239 -8.732 1.00 51.97 95 LEU A O 1
ATOM 781 N N . ASN A 1 96 ? -15.011 10.270 -7.896 1.00 42.84 96 ASN A N 1
ATOM 782 C CA . ASN A 1 96 ? -15.712 11.495 -7.511 1.00 42.84 96 ASN A CA 1
ATOM 783 C C . ASN A 1 96 ? -14.791 12.439 -6.708 1.00 42.84 96 ASN A C 1
ATOM 785 O O . ASN A 1 96 ? -14.354 12.086 -5.609 1.00 42.84 96 ASN A O 1
ATOM 789 N N . ASP A 1 97 ? -14.579 13.650 -7.235 1.00 46.59 97 ASP A N 1
ATOM 790 C CA . ASP A 1 97 ? -13.813 14.768 -6.649 1.00 46.59 97 ASP A CA 1
ATOM 791 C C . ASP A 1 97 ? -14.300 15.207 -5.250 1.00 46.59 97 ASP A C 1
ATOM 793 O O . ASP A 1 97 ? -13.672 16.025 -4.586 1.00 46.59 9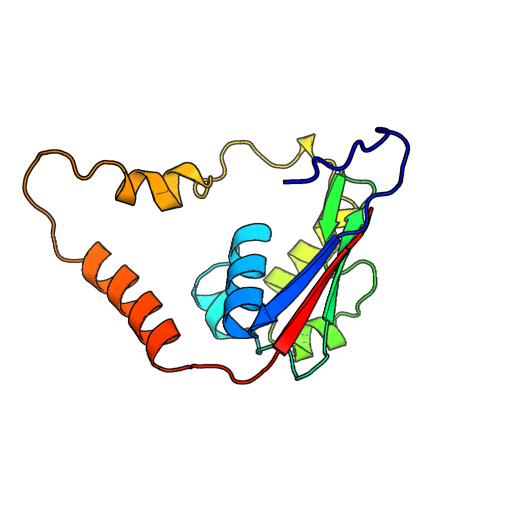7 ASP A O 1
ATOM 797 N N . ASN A 1 98 ? -15.399 14.641 -4.746 1.00 42.81 98 ASN A N 1
ATOM 798 C CA . ASN A 1 98 ? -15.903 14.861 -3.391 1.00 42.81 98 ASN A CA 1
ATOM 799 C C . ASN A 1 98 ? -15.391 13.817 -2.385 1.00 42.81 98 ASN A C 1
ATOM 801 O O . ASN A 1 98 ? -16.170 13.277 -1.598 1.00 42.81 98 ASN A O 1
ATOM 805 N N . CYS A 1 99 ? -14.096 13.499 -2.397 1.00 42.94 99 CYS A N 1
ATOM 806 C CA . CYS A 1 99 ? -13.509 12.663 -1.354 1.00 42.94 99 CYS A CA 1
ATOM 807 C C . CYS A 1 99 ? -13.167 13.551 -0.136 1.00 42.94 99 CYS A C 1
ATOM 809 O O . CYS A 1 99 ? -12.257 14.372 -0.251 1.00 42.94 99 CYS A O 1
ATOM 811 N N . PRO A 1 100 ? -13.822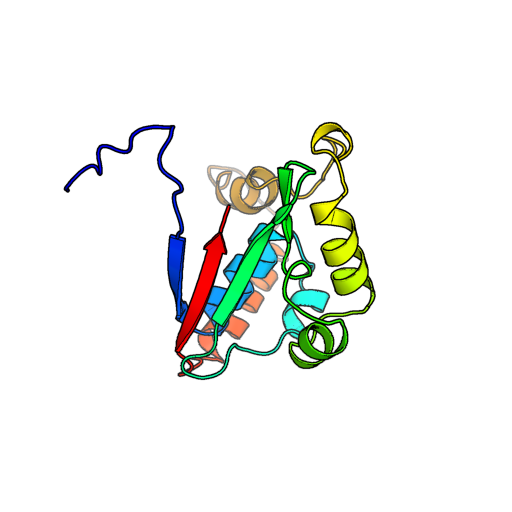 13.395 1.038 1.00 43.12 100 PRO A N 1
ATOM 812 C CA . PRO A 1 100 ? -13.609 14.250 2.222 1.00 43.12 100 PRO A CA 1
ATOM 813 C C . PRO A 1 100 ? -12.185 14.205 2.801 1.00 43.12 100 PRO A C 1
ATOM 815 O O . PRO A 1 100 ? -11.868 14.921 3.743 1.00 43.12 100 PRO A O 1
ATOM 818 N N . TRP A 1 101 ? -11.340 13.328 2.262 1.00 47.47 101 TRP A N 1
ATOM 819 C CA . TRP A 1 101 ? -10.055 12.918 2.816 1.00 47.47 101 TRP A CA 1
ATOM 820 C C . TRP A 1 101 ? -8.883 13.348 1.927 1.00 47.47 101 TRP A C 1
ATOM 822 O O . TRP A 1 101 ? -7.819 12.722 1.944 1.00 47.47 101 TRP A O 1
ATOM 832 N N . TYR A 1 102 ? -9.088 14.393 1.113 1.00 43.56 102 TYR A N 1
ATOM 833 C CA . TYR A 1 102 ? -8.013 15.046 0.373 1.00 43.56 102 TYR A CA 1
ATOM 834 C C . TYR A 1 102 ? -6.886 15.440 1.338 1.00 43.56 102 TYR A C 1
ATOM 836 O O . TYR A 1 102 ? -7.114 15.765 2.502 1.00 43.56 102 TYR A O 1
ATOM 844 N N . LEU A 1 103 ? -5.654 15.326 0.848 1.00 44.31 103 LEU A N 1
ATOM 845 C CA . LEU A 1 103 ? -4.418 15.460 1.615 1.00 44.31 103 LEU A CA 1
ATOM 846 C C . LEU A 1 103 ? -4.354 16.757 2.427 1.00 44.31 103 LEU A C 1
ATOM 848 O O . LEU A 1 103 ? -3.861 16.709 3.555 1.00 44.31 103 LEU A O 1
ATOM 852 N N . ASP A 1 104 ? -4.921 17.835 1.881 1.00 45.22 104 ASP A N 1
ATOM 853 C CA . ASP A 1 104 ? -5.073 19.105 2.583 1.00 45.22 104 ASP A CA 1
ATOM 854 C C . ASP A 1 104 ? -5.939 18.940 3.832 1.00 45.22 104 ASP A C 1
ATOM 856 O O . ASP A 1 104 ? -5.445 19.237 4.891 1.00 45.22 104 ASP A O 1
ATOM 860 N N . ALA A 1 105 ? -7.107 18.293 3.856 1.00 46.41 105 ALA A N 1
ATOM 861 C CA . ALA A 1 105 ? -7.867 18.137 5.115 1.00 46.41 105 ALA A CA 1
ATOM 862 C C . ALA A 1 105 ? -7.126 17.349 6.229 1.00 46.41 105 ALA A C 1
ATOM 864 O O . ALA A 1 105 ? -7.412 17.521 7.413 1.00 46.41 105 ALA A O 1
ATOM 865 N N . PHE A 1 106 ? -6.160 16.491 5.875 1.00 46.53 106 PHE A N 1
ATOM 866 C CA . PHE A 1 106 ? -5.339 15.759 6.850 1.00 46.53 106 PHE A CA 1
ATOM 867 C C . PHE A 1 106 ? -4.209 16.619 7.454 1.00 46.53 106 PHE A C 1
ATOM 869 O O . PHE A 1 106 ? -3.816 16.367 8.591 1.00 46.53 106 PHE A O 1
ATOM 876 N N . PHE A 1 107 ? -3.695 17.622 6.724 1.00 43.75 107 PHE A N 1
ATOM 877 C CA . PHE A 1 107 ? -2.607 18.516 7.167 1.00 43.75 107 PHE A CA 1
ATOM 878 C C . PHE A 1 107 ? -3.012 20.001 7.329 1.00 43.75 107 PHE A C 1
ATOM 880 O O . PHE A 1 107 ? -2.305 20.745 7.996 1.00 43.75 107 PHE A O 1
ATOM 887 N N . ASP A 1 108 ? -4.155 20.440 6.815 1.00 44.09 108 ASP A N 1
ATOM 888 C CA . ASP A 1 108 ? -4.728 21.792 6.923 1.00 44.09 108 ASP A CA 1
ATOM 889 C C . ASP A 1 108 ? -5.166 22.058 8.355 1.00 44.09 108 ASP A C 1
ATOM 891 O O . ASP A 1 108 ? -4.926 23.133 8.897 1.00 44.09 108 ASP A O 1
ATOM 895 N N . HIS A 1 109 ? -5.711 21.039 9.025 1.00 49.25 109 HIS A N 1
ATOM 896 C CA . HIS A 1 109 ? -5.976 21.106 10.461 1.00 49.25 109 HIS A CA 1
ATOM 897 C C . HIS A 1 109 ? -4.693 21.208 11.307 1.00 49.25 109 HIS A C 1
ATOM 899 O O . HIS A 1 109 ? -4.765 21.604 12.467 1.00 49.25 109 HIS A O 1
ATOM 905 N N . LEU A 1 110 ? -3.522 20.900 10.737 1.00 47.28 110 LEU A N 1
ATOM 906 C CA . LEU A 1 110 ? -2.213 21.157 11.348 1.00 47.28 110 LEU A CA 1
ATOM 907 C C . LEU A 1 110 ? -1.623 22.512 10.913 1.00 47.28 110 LEU A C 1
ATOM 909 O O . LEU A 1 110 ? -0.807 23.075 11.640 1.00 47.28 110 LEU A O 1
ATOM 913 N N . ALA A 1 111 ? -2.020 23.042 9.752 1.00 45.94 111 ALA A N 1
ATOM 914 C CA . ALA A 1 111 ? -1.493 24.283 9.188 1.00 45.94 111 ALA A CA 1
ATOM 915 C C . ALA A 1 111 ? -2.169 25.551 9.742 1.00 45.94 111 ALA A C 1
ATOM 917 O O . ALA A 1 111 ? -1.541 26.609 9.745 1.00 45.94 111 ALA A O 1
ATOM 918 N N . ASP A 1 112 ? -3.401 25.456 10.257 1.00 44.53 112 ASP A N 1
ATOM 919 C CA . ASP A 1 112 ? -4.177 26.628 10.699 1.00 44.53 112 ASP A CA 1
ATOM 920 C C . ASP A 1 112 ? -3.968 27.017 12.180 1.00 44.53 112 ASP A C 1
ATOM 922 O O . ASP A 1 112 ? -4.725 27.794 12.761 1.00 44.53 112 ASP A O 1
ATOM 926 N N . SER A 1 113 ? -2.902 26.531 12.829 1.00 43.41 113 SER A N 1
ATOM 927 C CA . SER A 1 113 ? -2.572 26.905 14.212 1.00 43.41 113 SER A CA 1
ATOM 928 C C . SER A 1 113 ? -1.859 28.264 14.335 1.00 43.41 113 SER A C 1
ATOM 930 O O . SER A 1 113 ? -0.947 28.406 15.152 1.00 43.41 113 SER A O 1
ATOM 932 N N . ASN A 1 114 ? -2.270 29.267 13.556 1.00 50.88 114 ASN A N 1
ATOM 933 C CA . ASN A 1 114 ? -2.001 30.670 13.865 1.00 50.88 114 ASN A CA 1
ATOM 934 C C . ASN A 1 114 ? -3.329 31.361 14.202 1.00 50.88 114 ASN A C 1
ATOM 936 O O . ASN A 1 114 ? -4.059 31.827 13.335 1.00 50.88 114 ASN A O 1
ATOM 940 N N . ASP A 1 115 ? -3.578 31.432 15.510 1.00 49.94 115 ASP A N 1
ATOM 941 C CA . ASP A 1 115 ? -4.543 32.295 16.191 1.00 49.94 115 ASP A CA 1
ATOM 942 C C . ASP A 1 115 ? -6.044 32.019 15.955 1.00 49.94 115 ASP A C 1
ATOM 944 O O . ASP A 1 115 ? -6.695 32.671 15.139 1.00 49.94 115 ASP A O 1
ATOM 948 N N . LYS A 1 116 ? -6.645 31.180 16.819 1.00 43.62 116 LYS A N 1
ATOM 949 C CA . LYS A 1 116 ? -7.609 31.614 17.865 1.00 43.62 116 LYS A CA 1
ATOM 950 C C . LYS A 1 116 ? -8.249 30.435 18.615 1.00 43.62 116 LYS A C 1
ATOM 952 O O . LYS A 1 116 ? -9.005 29.649 18.063 1.00 43.62 116 LYS A O 1
ATOM 957 N N . ASP A 1 117 ? -7.925 30.377 19.903 1.00 47.81 117 ASP A N 1
ATOM 958 C CA . ASP A 1 117 ? -8.731 29.952 21.052 1.00 47.81 117 ASP A CA 1
ATOM 959 C C . ASP A 1 117 ? -9.857 28.913 20.854 1.00 47.81 117 ASP A C 1
ATOM 961 O O . ASP A 1 117 ? -10.982 29.243 20.494 1.00 47.81 117 ASP A O 1
ATO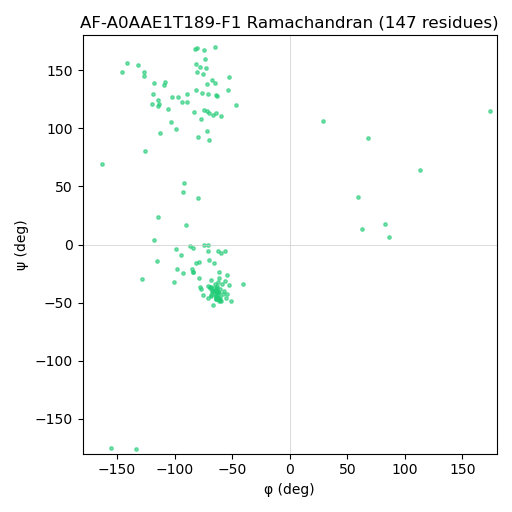M 965 N N . GLY A 1 118 ? -9.588 27.689 21.334 1.00 48.88 118 GLY A N 1
ATOM 966 C CA . GLY A 1 118 ? -10.548 26.979 22.188 1.00 48.88 118 GLY A CA 1
ATOM 967 C C . GLY A 1 118 ? -11.226 25.712 21.658 1.00 48.88 118 GLY A C 1
ATOM 968 O O . GLY A 1 118 ? -12.443 25.689 21.634 1.00 48.88 118 GLY A O 1
ATOM 969 N N . GLU A 1 119 ? -10.485 24.629 21.375 1.00 47.69 119 GLU A N 1
ATOM 970 C CA . GLU A 1 119 ? -10.976 23.236 21.538 1.00 47.69 119 GLU A CA 1
ATOM 971 C C . GLU A 1 119 ? -9.808 22.211 21.545 1.00 47.69 119 GLU A C 1
ATOM 973 O O . GLU A 1 119 ? -9.585 21.427 20.631 1.00 47.69 119 GLU A O 1
ATOM 978 N N . ARG A 1 120 ? -8.992 22.221 22.609 1.00 44.59 120 ARG A N 1
ATOM 979 C CA . ARG A 1 120 ? -7.739 21.437 22.726 1.00 44.59 120 ARG A CA 1
ATOM 980 C C . ARG A 1 120 ? -7.927 20.059 23.386 1.00 44.59 120 ARG A C 1
ATOM 982 O O . ARG A 1 120 ? -7.252 19.758 24.366 1.00 44.59 120 ARG A O 1
ATOM 989 N N . SER A 1 121 ? -8.852 19.227 22.906 1.00 49.28 121 SER A N 1
ATOM 990 C CA . SER A 1 121 ? -9.074 17.900 23.522 1.00 49.28 121 SER A CA 1
ATOM 991 C C . SER A 1 121 ? -9.063 16.711 22.564 1.00 49.28 121 SER A C 1
ATOM 993 O O . SER A 1 121 ? -8.668 15.644 23.007 1.00 49.28 121 SER A O 1
ATOM 995 N N . LYS A 1 122 ? -9.444 16.840 21.286 1.00 44.22 122 LYS A N 1
ATOM 996 C CA . LYS A 1 122 ? -9.568 15.663 20.398 1.00 44.22 122 LYS A CA 1
ATOM 997 C C . LYS A 1 122 ? -8.383 15.457 1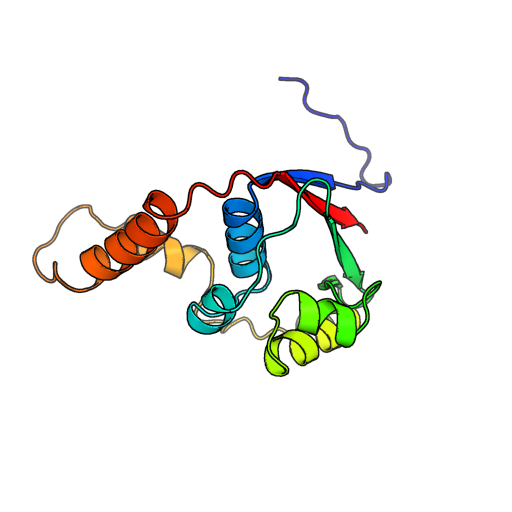9.450 1.00 44.22 122 LYS A C 1
ATOM 999 O O . LYS A 1 122 ? -8.035 14.313 19.176 1.00 44.22 122 LYS A O 1
ATOM 1004 N N . ASP A 1 123 ? -7.738 16.531 19.000 1.00 45.94 123 ASP A N 1
ATOM 1005 C CA . ASP A 1 123 ? -6.579 16.432 18.097 1.00 45.94 123 ASP A CA 1
ATOM 1006 C C . ASP A 1 123 ? -5.304 16.024 18.825 1.00 45.94 123 ASP A C 1
ATOM 1008 O O . ASP A 1 123 ? -4.573 15.163 18.343 1.00 45.94 123 ASP A O 1
ATOM 1012 N N . PHE A 1 124 ? -5.112 16.529 20.048 1.00 41.44 124 PHE A N 1
ATOM 1013 C CA . PHE A 1 124 ? -4.052 16.046 20.926 1.00 41.44 124 PHE A CA 1
ATOM 1014 C C . PHE A 1 124 ? -4.196 14.544 21.165 1.00 41.44 124 PHE A C 1
ATOM 1016 O O . PHE A 1 124 ? -3.198 13.849 21.120 1.00 41.44 124 PHE A O 1
ATOM 1023 N N . ASP A 1 125 ? -5.410 14.014 21.337 1.00 47.12 125 ASP A N 1
ATOM 1024 C CA . ASP A 1 125 ? -5.607 12.582 21.572 1.00 47.12 125 ASP A CA 1
ATOM 1025 C C . ASP A 1 125 ? -5.299 11.720 20.342 1.00 47.12 125 ASP A C 1
ATOM 1027 O O . ASP A 1 125 ? -4.730 10.647 20.514 1.00 47.12 125 ASP A O 1
ATOM 1031 N N . LYS A 1 126 ? -5.603 12.171 19.116 1.00 52.94 126 LYS A N 1
ATOM 1032 C CA . LYS A 1 126 ? -5.302 11.430 17.873 1.00 52.94 126 LYS A CA 1
ATOM 1033 C C . LYS A 1 126 ? -3.828 11.484 17.498 1.00 52.94 126 LYS A C 1
ATOM 1035 O O . LYS A 1 126 ? -3.258 10.457 17.139 1.00 52.94 126 LYS A O 1
ATOM 1040 N N . GLU A 1 127 ? -3.208 12.654 17.612 1.00 48.44 127 GLU A N 1
ATOM 1041 C CA . GLU A 1 127 ? -1.773 12.817 17.392 1.00 48.44 127 GLU A CA 1
ATOM 1042 C C . GLU A 1 127 ? -0.996 12.073 18.479 1.00 48.44 127 GLU A C 1
ATOM 1044 O O . GLU A 1 127 ? -0.072 11.331 18.171 1.00 48.44 127 GLU A O 1
ATOM 1049 N N . ILE A 1 128 ? -1.446 12.126 19.736 1.00 50.56 128 ILE A N 1
ATOM 1050 C CA . ILE A 1 128 ? -0.917 11.285 20.812 1.00 50.56 128 ILE A CA 1
ATOM 1051 C C . ILE A 1 128 ? -1.208 9.806 20.551 1.00 50.56 128 ILE A C 1
ATOM 1053 O O . ILE A 1 128 ? -0.378 8.991 20.925 1.00 50.56 128 ILE A O 1
ATOM 1057 N N . HIS A 1 129 ? -2.325 9.409 19.936 1.00 55.19 129 HIS A N 1
ATOM 1058 C CA . HIS A 1 129 ? -2.602 8.000 19.635 1.00 55.19 129 HIS A CA 1
ATOM 1059 C C . HIS A 1 129 ? -1.688 7.478 18.528 1.00 55.19 129 HIS A C 1
ATOM 1061 O O . HIS A 1 129 ? -1.046 6.449 18.715 1.00 55.19 129 HIS A O 1
ATOM 1067 N N . LEU A 1 130 ? -1.528 8.233 17.439 1.00 55.88 130 LEU A N 1
ATOM 1068 C CA . LEU A 1 130 ? -0.598 7.906 16.364 1.00 55.88 130 LEU A CA 1
ATOM 1069 C C . LEU A 1 130 ? 0.845 7.932 16.877 1.00 55.88 130 LEU A C 1
ATOM 1071 O O . LEU A 1 130 ? 1.579 6.975 16.679 1.00 55.88 130 LEU A O 1
ATOM 1075 N N . VAL A 1 131 ? 1.241 8.959 17.630 1.00 54.09 131 VAL A N 1
ATOM 1076 C CA . VAL A 1 131 ? 2.562 9.034 18.266 1.00 54.09 131 VAL A CA 1
ATOM 1077 C C . VAL A 1 131 ? 2.740 7.912 19.289 1.00 54.09 131 VAL A C 1
ATOM 1079 O O . VAL A 1 131 ? 3.827 7.359 19.355 1.00 54.09 131 VAL A O 1
ATOM 108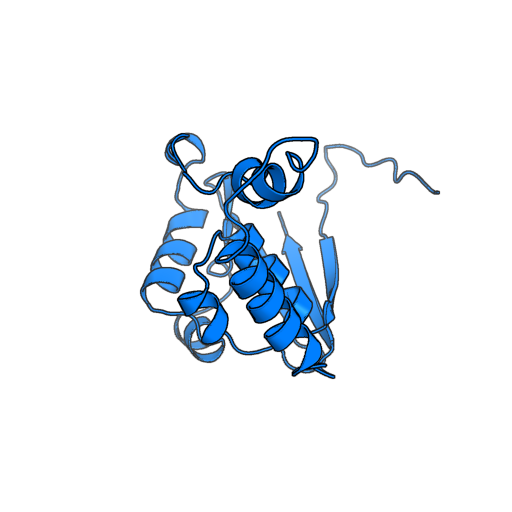2 N N . LYS A 1 132 ? 1.719 7.487 20.043 1.00 51.03 132 LYS A N 1
ATOM 1083 C CA . LYS A 1 132 ? 1.786 6.319 20.951 1.00 51.03 132 LYS A CA 1
ATOM 1084 C C . LYS A 1 132 ? 1.928 5.002 20.186 1.00 51.03 132 LYS A C 1
ATOM 1086 O O . LYS A 1 132 ? 2.702 4.154 20.617 1.00 51.03 132 LYS A O 1
ATOM 1091 N N . ILE A 1 133 ? 1.241 4.840 19.055 1.00 56.41 133 ILE A N 1
ATOM 1092 C CA . ILE A 1 133 ? 1.400 3.687 18.154 1.00 56.41 133 ILE A CA 1
ATOM 1093 C C . ILE A 1 133 ? 2.825 3.672 17.577 1.00 56.41 133 ILE A C 1
ATOM 1095 O O . ILE A 1 133 ? 3.509 2.652 17.639 1.00 56.41 133 ILE A O 1
ATOM 1099 N N . LEU A 1 134 ? 3.309 4.822 17.099 1.00 53.34 134 LEU A N 1
ATOM 1100 C CA . LEU A 1 134 ? 4.642 4.991 16.514 1.00 53.34 134 LEU A CA 1
ATOM 1101 C C . LEU A 1 134 ? 5.775 4.855 17.549 1.00 53.34 134 LEU A C 1
ATOM 1103 O O . LEU A 1 134 ? 6.828 4.310 17.234 1.00 53.34 134 LEU A O 1
ATOM 1107 N N . THR A 1 135 ? 5.580 5.322 18.787 1.00 51.97 135 THR A N 1
ATOM 1108 C CA . THR A 1 135 ? 6.590 5.255 19.865 1.00 51.97 135 THR A CA 1
ATOM 1109 C C . THR A 1 135 ? 6.579 3.926 20.622 1.00 51.97 135 THR A C 1
ATOM 1111 O O . THR A 1 135 ? 7.594 3.571 21.218 1.00 51.97 135 THR A O 1
ATOM 1114 N N . GLY A 1 136 ? 5.476 3.168 20.578 1.00 49.56 136 GLY A N 1
ATOM 1115 C CA . GLY A 1 136 ? 5.365 1.834 21.177 1.00 49.56 136 GLY A CA 1
ATOM 1116 C C . GLY A 1 136 ? 5.893 0.694 20.299 1.00 49.56 136 GLY A C 1
ATOM 1117 O O . GLY A 1 136 ? 6.290 -0.343 20.827 1.00 49.56 136 GLY A O 1
ATOM 1118 N N . PHE A 1 137 ? 5.951 0.884 18.977 1.00 52.44 137 PHE A N 1
ATOM 1119 C CA . PHE A 1 137 ? 6.378 -0.133 18.014 1.00 52.44 137 PHE A CA 1
ATOM 1120 C C . PHE A 1 137 ? 7.506 0.389 17.122 1.00 52.44 137 PHE A C 1
ATOM 1122 O O . PHE A 1 137 ? 7.298 0.738 15.961 1.00 52.44 137 PHE A O 1
ATOM 1129 N N . ILE A 1 138 ? 8.744 0.374 17.619 1.00 53.19 138 ILE A N 1
ATOM 1130 C CA . ILE A 1 138 ? 9.892 0.369 16.705 1.00 53.19 138 ILE A CA 1
ATOM 1131 C C . ILE A 1 138 ? 9.901 -1.014 16.045 1.00 53.19 138 ILE A C 1
ATOM 1133 O O . ILE A 1 138 ? 10.471 -1.966 16.577 1.00 53.19 138 ILE A O 1
ATOM 1137 N N . SER A 1 139 ? 9.209 -1.151 14.911 1.00 56.41 139 SER A N 1
ATOM 1138 C CA . SER A 1 139 ? 9.332 -2.353 14.090 1.00 56.41 139 SER A CA 1
ATOM 1139 C C . SER A 1 139 ? 10.764 -2.420 13.576 1.00 56.41 139 SER A C 1
ATOM 1141 O O . SER A 1 139 ? 11.180 -1.591 12.767 1.00 56.41 139 SER A O 1
ATOM 1143 N N . LEU A 1 140 ? 11.518 -3.416 14.040 1.00 65.12 140 LEU A N 1
ATOM 1144 C CA . LEU A 1 140 ? 12.844 -3.734 13.508 1.00 65.12 140 LEU A CA 1
ATOM 1145 C C . LEU A 1 140 ? 12.769 -4.349 12.102 1.00 65.12 140 LEU A C 1
ATOM 1147 O O . LEU A 1 140 ? 13.813 -4.667 11.538 1.00 65.12 140 LEU A O 1
ATOM 1151 N N . SER A 1 141 ? 11.563 -4.526 11.543 1.00 76.50 141 SER A N 1
ATOM 1152 C CA . SER A 1 141 ? 11.418 -5.038 10.190 1.00 76.50 141 SER A CA 1
ATOM 1153 C C . SER A 1 141 ? 11.726 -3.972 9.141 1.00 76.50 141 SER A C 1
ATOM 1155 O O . SER A 1 141 ? 11.214 -2.849 9.215 1.00 76.50 141 SER A O 1
ATOM 1157 N N . VAL A 1 142 ? 12.572 -4.328 8.175 1.00 83.75 142 VAL A N 1
ATOM 1158 C CA . VAL A 1 142 ? 12.881 -3.513 6.992 1.00 83.75 142 VAL A CA 1
ATOM 1159 C C . VAL A 1 142 ? 12.357 -4.242 5.763 1.00 83.75 142 VAL A C 1
ATOM 1161 O O . VAL A 1 142 ? 12.772 -5.368 5.490 1.00 83.75 142 VAL A O 1
ATOM 1164 N N . GLY A 1 143 ? 11.464 -3.583 5.033 1.00 87.69 143 GLY A N 1
ATOM 1165 C CA . GLY A 1 143 ? 10.855 -4.081 3.803 1.00 87.69 143 GLY A CA 1
ATOM 1166 C C . GLY A 1 143 ? 10.879 -3.016 2.711 1.00 87.69 143 GLY A C 1
ATOM 1167 O O . GLY A 1 143 ? 11.445 -1.930 2.897 1.00 87.69 143 GLY A O 1
ATOM 1168 N N . ALA A 1 144 ? 10.272 -3.325 1.569 1.00 92.12 144 ALA A N 1
ATOM 1169 C CA . ALA A 1 144 ? 10.178 -2.395 0.454 1.00 92.12 144 ALA A CA 1
ATOM 1170 C C . ALA A 1 144 ? 8.764 -2.284 -0.124 1.00 92.12 144 ALA A C 1
ATOM 1172 O O . ALA A 1 144 ? 7.961 -3.205 -0.055 1.00 92.12 144 ALA A O 1
ATOM 1173 N N . ILE A 1 145 ? 8.472 -1.145 -0.737 1.00 91.12 145 ILE A N 1
ATOM 1174 C CA . ILE A 1 145 ? 7.324 -0.978 -1.627 1.00 91.12 145 ILE A CA 1
ATOM 1175 C C . ILE A 1 145 ? 7.893 -0.717 -3.011 1.00 91.12 145 ILE A C 1
ATOM 1177 O O . ILE A 1 145 ? 8.705 0.198 -3.183 1.00 91.12 145 ILE A O 1
ATOM 1181 N N . LYS A 1 146 ? 7.505 -1.534 -3.983 1.00 93.06 146 LYS A N 1
ATOM 1182 C CA . LYS A 1 146 ? 7.892 -1.368 -5.381 1.00 93.06 146 LYS A CA 1
ATOM 1183 C C . LYS A 1 146 ? 6.706 -0.761 -6.119 1.00 93.06 146 LYS A C 1
ATOM 1185 O O . LYS A 1 146 ? 5.600 -1.273 -6.029 1.00 93.06 146 LYS A O 1
ATOM 1190 N N . VAL A 1 147 ? 6.937 0.338 -6.818 1.00 91.00 147 VAL A N 1
ATOM 1191 C CA . VAL A 1 147 ? 5.919 1.062 -7.580 1.00 91.00 147 VAL A CA 1
ATOM 1192 C C . VAL A 1 147 ? 6.283 0.950 -9.055 1.00 91.00 147 VAL A C 1
ATOM 1194 O O . VAL A 1 147 ? 7.383 1.364 -9.441 1.00 91.00 147 VAL A O 1
ATOM 1197 N N . THR A 1 148 ? 5.392 0.348 -9.841 1.00 88.31 148 THR A N 1
ATOM 1198 C CA . THR A 1 148 ? 5.604 -0.002 -11.253 1.00 88.31 148 THR A CA 1
ATOM 1199 C C . THR A 1 148 ? 4.508 0.552 -12.158 1.00 88.31 148 THR A C 1
ATOM 1201 O O . THR A 1 148 ? 3.363 0.705 -11.729 1.00 88.31 148 THR A O 1
ATOM 1204 N N . HIS A 1 149 ? 4.879 0.866 -13.398 1.00 83.06 149 HIS A N 1
ATOM 1205 C CA . HIS A 1 149 ? 3.995 1.420 -14.427 1.00 83.06 149 HIS A CA 1
ATOM 1206 C C . HIS A 1 149 ? 3.419 0.363 -15.363 1.00 83.06 149 HIS A C 1
ATOM 1208 O O . HIS A 1 149 ? 4.075 -0.688 -15.530 1.00 83.06 149 HIS A O 1
#

Foldseek 3Di:
DDDPPDDPPDWDKDKDKDFQLVVLVVVCLQLVNDPVQSVQFDGAAAAAEFEWEQAPLRFTASPPPDDPVRCVVRRGDPVRNVSRVVGNVHHPVVPPPPDVPPPCVVCVVVVPPPDDDDDPDDVCVVVVVVVVVVVVDPRPHIYMYMYGD

Organism: NCBI:txid243964